Protein AF-A0A4Y2C0F8-F1 (afdb_monomer_lite)

InterPro domains:
  IPR000744 NSF attachment protein [PF14938] (1-80)
  IPR000744 NSF attachment protein [PTHR13768] (1-81)
  IPR011990 Tetratricopeptide-like helical domain superfamily [G3DSA:1.25.40.10] (1-82)
  IPR011990 Tetratricopeptide-like helical domain superfamily [SSF48452] (1-79)

Structure (mmCIF, N/CA/C/O backbone):
data_AF-A0A4Y2C0F8-F1
#
_entry.id   AF-A0A4Y2C0F8-F1
#
loop_
_atom_site.group_PDB
_atom_site.id
_atom_site.type_symbol
_atom_site.label_atom_id
_atom_site.label_alt_id
_atom_site.label_comp_id
_atom_site.label_asym_id
_atom_site.label_entity_id
_atom_site.label_seq_id
_atom_site.pdbx_PDB_ins_code
_atom_site.Cartn_x
_atom_site.Cartn_y
_atom_site.Cartn_z
_atom_site.occupancy
_atom_site.B_iso_or_equiv
_atom_site.auth_seq_id
_atom_site.auth_comp_id
_atom_site.auth_asym_id
_atom_site.auth_atom_id
_atom_site.pdbx_PDB_model_num
ATOM 1 N N . ALA A 1 1 ? -18.141 0.664 -1.453 1.00 50.16 1 ALA A N 1
ATOM 2 C CA . ALA A 1 1 ? -16.909 1.434 -1.730 1.00 50.16 1 ALA A CA 1
ATOM 3 C C . ALA A 1 1 ? -15.688 0.529 -1.954 1.00 50.16 1 ALA A C 1
ATOM 5 O O . ALA A 1 1 ? -14.998 0.736 -2.941 1.00 50.16 1 ALA A O 1
ATOM 6 N N . GLY A 1 2 ? -15.443 -0.508 -1.136 1.00 43.62 2 GLY A N 1
ATOM 7 C CA . GLY A 1 2 ? -14.270 -1.395 -1.295 1.00 43.62 2 GLY A CA 1
ATOM 8 C C . GLY A 1 2 ? -14.240 -2.286 -2.553 1.00 43.62 2 GLY A C 1
ATOM 9 O O . GLY A 1 2 ? -13.164 -2.617 -3.052 1.00 43.62 2 GLY A O 1
ATOM 10 N N . SER A 1 3 ? -15.401 -2.623 -3.127 1.00 52.34 3 SER A N 1
ATOM 11 C CA . SER A 1 3 ? -15.480 -3.423 -4.362 1.00 52.34 3 SER A CA 1
ATOM 12 C C . SER A 1 3 ? -14.822 -2.727 -5.560 1.00 52.34 3 SER A C 1
ATOM 14 O O . SER A 1 3 ? -14.084 -3.366 -6.305 1.00 52.34 3 SER A O 1
ATOM 16 N N . ALA A 1 4 ? -14.986 -1.406 -5.682 1.00 55.75 4 ALA A N 1
ATOM 17 C CA . ALA A 1 4 ? -14.402 -0.621 -6.769 1.00 55.75 4 ALA A CA 1
ATOM 18 C C . ALA A 1 4 ? -12.861 -0.601 -6.732 1.00 55.75 4 ALA A C 1
ATOM 20 O O . ALA A 1 4 ? -12.218 -0.590 -7.778 1.00 55.75 4 ALA A O 1
ATOM 21 N N . PHE A 1 5 ? -12.250 -0.656 -5.543 1.00 56.91 5 PHE A N 1
ATOM 22 C CA . PHE A 1 5 ? -10.788 -0.681 -5.398 1.00 56.91 5 PHE A CA 1
ATOM 23 C C . PHE A 1 5 ? -10.181 -2.050 -5.716 1.00 56.91 5 PHE A C 1
ATOM 25 O O . PHE A 1 5 ? -9.097 -2.123 -6.295 1.00 56.91 5 PHE A O 1
ATOM 32 N N . SER A 1 6 ? -10.889 -3.131 -5.383 1.00 55.94 6 SER A N 1
ATOM 33 C CA . SER A 1 6 ? -10.461 -4.499 -5.707 1.00 55.94 6 SER A CA 1
ATOM 34 C C . SER A 1 6 ? -10.461 -4.734 -7.220 1.00 55.94 6 SER A C 1
ATOM 36 O O . SER A 1 6 ? -9.536 -5.333 -7.768 1.00 55.94 6 SER A O 1
ATOM 38 N N . GLU A 1 7 ? -11.465 -4.190 -7.906 1.00 58.34 7 GLU A N 1
ATOM 39 C CA . GLU A 1 7 ? -11.595 -4.256 -9.360 1.00 58.34 7 GLU A CA 1
ATOM 40 C C . GLU A 1 7 ? -10.598 -3.317 -10.065 1.00 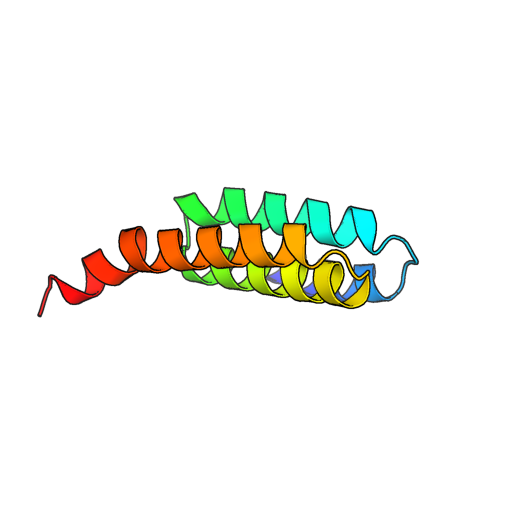58.34 7 GLU A C 1
ATOM 42 O O . GLU A 1 7 ? -9.952 -3.716 -11.036 1.00 58.34 7 GLU A O 1
ATOM 47 N N . ALA A 1 8 ? -10.349 -2.124 -9.508 1.00 56.94 8 ALA A N 1
ATOM 48 C CA . ALA A 1 8 ? -9.317 -1.206 -9.996 1.00 56.94 8 ALA A CA 1
ATOM 49 C C . ALA A 1 8 ? -7.892 -1.774 -9.861 1.00 56.94 8 ALA A C 1
ATOM 51 O O . ALA A 1 8 ? -7.064 -1.552 -10.745 1.00 56.94 8 ALA A O 1
ATOM 52 N N . ALA A 1 9 ? -7.601 -2.536 -8.800 1.00 55.09 9 ALA A N 1
ATOM 53 C CA . ALA A 1 9 ? -6.315 -3.216 -8.628 1.00 55.09 9 ALA A CA 1
ATOM 54 C C . ALA A 1 9 ? -6.091 -4.307 -9.693 1.00 55.09 9 ALA A C 1
ATOM 56 O O . ALA A 1 9 ? -4.990 -4.417 -10.231 1.00 55.09 9 ALA A O 1
ATOM 57 N N . ASN A 1 10 ? -7.141 -5.054 -10.054 1.00 57.97 10 ASN A N 1
ATOM 58 C CA . ASN A 1 10 ? -7.092 -6.045 -11.135 1.00 57.97 10 ASN A CA 1
ATOM 59 C C . ASN A 1 10 ? -6.959 -5.405 -12.528 1.00 57.97 10 ASN A C 1
ATOM 61 O O . ASN A 1 10 ? -6.264 -5.945 -13.388 1.00 57.97 10 ASN A O 1
ATOM 65 N N . LEU A 1 11 ? -7.583 -4.245 -12.761 1.00 53.03 11 LEU A N 1
ATOM 66 C CA . LEU A 1 11 ? -7.452 -3.506 -14.022 1.00 53.03 11 LEU A CA 1
ATOM 67 C C . LEU A 1 11 ? -6.065 -2.866 -14.195 1.00 53.03 11 LEU A C 1
ATOM 69 O O . LEU A 1 11 ? -5.545 -2.841 -15.310 1.00 53.03 11 LEU A O 1
ATOM 73 N N . ARG A 1 12 ? -5.427 -2.405 -13.109 1.00 53.47 12 ARG A N 1
ATOM 74 C CA . ARG A 1 12 ? -4.092 -1.775 -13.159 1.00 53.47 12 ARG A CA 1
ATOM 75 C C . ARG A 1 12 ? -2.934 -2.753 -13.356 1.00 53.47 12 ARG A C 1
ATOM 77 O O . ARG A 1 12 ? -1.911 -2.337 -13.878 1.00 53.47 12 ARG A O 1
ATOM 84 N N . LEU A 1 13 ? -3.116 -4.042 -13.058 1.00 54.44 13 LEU A N 1
ATOM 85 C CA . LEU A 1 13 ? -2.156 -5.100 -13.417 1.00 54.44 13 LEU A CA 1
ATOM 86 C C . LEU A 1 13 ? -2.010 -5.292 -14.940 1.00 54.44 13 LEU A C 1
ATOM 88 O O . LEU A 1 13 ? -1.001 -5.824 -15.393 1.00 54.44 13 LEU A O 1
ATOM 92 N N . LYS A 1 14 ? -3.000 -4.861 -15.740 1.00 54.84 14 LYS A N 1
ATOM 93 C CA . LYS A 1 14 ? -2.988 -4.986 -17.209 1.00 54.84 14 LYS A CA 1
ATOM 94 C C . LYS A 1 14 ? -2.382 -3.790 -17.946 1.00 54.84 14 LYS A C 1
ATOM 96 O O . LYS A 1 14 ? -2.166 -3.889 -19.150 1.00 54.84 14 LYS A O 1
ATOM 101 N N . MET A 1 15 ? -2.131 -2.671 -17.268 1.00 51.00 15 MET A N 1
ATOM 102 C CA . MET A 1 15 ? -1.571 -1.465 -17.881 1.00 51.00 15 MET A CA 1
ATOM 103 C C . MET A 1 15 ? -0.179 -1.215 -17.314 1.00 51.00 15 MET A C 1
ATOM 105 O O . MET A 1 15 ? 0.012 -1.225 -16.105 1.00 51.00 15 MET A O 1
ATOM 109 N N . ASP A 1 16 ? 0.788 -0.966 -18.189 1.00 57.31 16 ASP A N 1
ATOM 110 C CA . ASP A 1 16 ? 2.227 -0.802 -17.934 1.00 57.31 16 ASP A CA 1
ATOM 111 C C . ASP A 1 16 ? 2.610 0.370 -16.982 1.00 57.31 16 ASP A C 1
ATOM 113 O O . ASP A 1 16 ? 3.772 0.739 -16.855 1.00 57.31 16 ASP A O 1
ATOM 117 N N . ASN A 1 17 ? 1.654 0.928 -16.230 1.00 64.00 17 ASN A N 1
ATOM 118 C CA . ASN A 1 17 ? 1.818 2.007 -15.252 1.00 64.00 17 ASN A CA 1
ATOM 119 C C . ASN A 1 17 ? 1.940 1.472 -13.814 1.00 64.00 17 ASN A C 1
ATOM 121 O O . ASN A 1 17 ? 1.256 1.922 -12.890 1.00 64.00 17 ASN A O 1
ATOM 125 N N . ARG A 1 18 ? 2.850 0.516 -13.596 1.00 67.25 18 ARG A N 1
ATOM 126 C CA . ARG A 1 18 ? 3.153 -0.044 -12.259 1.00 67.25 18 ARG A CA 1
ATOM 127 C C . ARG A 1 18 ? 3.514 1.035 -11.227 1.00 67.25 18 ARG A C 1
ATOM 129 O O . ARG A 1 18 ? 3.170 0.908 -10.054 1.00 67.25 18 ARG A O 1
ATOM 136 N N . HIS A 1 19 ? 4.141 2.124 -11.675 1.00 71.38 19 HIS A N 1
ATOM 137 C CA . HIS A 1 19 ? 4.456 3.280 -10.833 1.00 71.38 19 HIS A CA 1
ATOM 138 C C . HIS A 1 19 ? 3.208 4.001 -10.310 1.00 71.38 19 HIS A C 1
ATOM 140 O O . HIS A 1 19 ? 3.071 4.169 -9.097 1.00 71.38 19 HIS A O 1
ATOM 146 N N . ASP A 1 20 ? 2.285 4.376 -11.197 1.00 77.38 20 ASP A N 1
ATOM 147 C CA . ASP A 1 20 ? 1.046 5.059 -10.801 1.00 77.38 20 ASP A CA 1
ATOM 148 C C . ASP A 1 20 ? 0.163 4.136 -9.958 1.00 77.38 20 ASP A C 1
ATOM 150 O O . ASP A 1 20 ? -0.516 4.570 -9.026 1.00 77.38 20 ASP A O 1
ATOM 154 N N . ALA A 1 21 ? 0.213 2.829 -10.238 1.00 78.25 21 ALA A N 1
ATOM 155 C CA . ALA A 1 21 ? -0.526 1.846 -9.472 1.00 78.25 21 ALA A CA 1
ATOM 156 C C . ALA A 1 21 ? -0.076 1.778 -8.007 1.00 78.25 21 ALA A C 1
ATOM 158 O O . ALA A 1 21 ? -0.945 1.740 -7.132 1.00 78.25 21 ALA A O 1
ATOM 159 N N . ALA A 1 22 ? 1.232 1.801 -7.740 1.00 82.94 22 ALA A N 1
ATOM 160 C CA . ALA A 1 22 ? 1.768 1.813 -6.382 1.00 82.94 22 ALA A CA 1
ATOM 161 C C . ALA A 1 22 ? 1.412 3.113 -5.644 1.00 82.94 22 ALA A C 1
ATOM 163 O O . ALA A 1 22 ? 0.921 3.058 -4.519 1.00 82.94 22 ALA A O 1
ATOM 164 N N . ALA A 1 23 ? 1.560 4.271 -6.298 1.00 84.81 23 ALA A N 1
ATOM 165 C CA . ALA A 1 23 ? 1.229 5.569 -5.704 1.00 84.81 23 ALA A CA 1
ATOM 166 C C . ALA A 1 23 ? -0.247 5.651 -5.280 1.00 84.81 23 ALA A C 1
ATOM 168 O O . ALA A 1 23 ? -0.558 5.922 -4.122 1.00 84.81 23 ALA A O 1
ATOM 169 N N . CYS A 1 24 ? -1.166 5.288 -6.177 1.00 85.44 24 CYS A N 1
ATOM 170 C CA . CYS A 1 24 ? -2.591 5.299 -5.861 1.00 85.44 24 CYS A CA 1
ATOM 171 C C . CYS A 1 24 ? -2.990 4.272 -4.781 1.00 85.44 24 CYS A C 1
ATOM 173 O O . CYS A 1 24 ? -4.013 4.453 -4.126 1.00 85.44 24 CYS A O 1
ATOM 175 N N . LEU A 1 25 ? -2.242 3.173 -4.610 1.00 84.62 25 LEU A N 1
ATOM 176 C CA . LEU A 1 25 ? -2.464 2.226 -3.508 1.00 84.62 25 LEU A CA 1
ATOM 177 C C . LEU A 1 25 ? -2.031 2.821 -2.162 1.00 84.62 25 LEU A C 1
ATOM 179 O O . LEU A 1 25 ? -2.726 2.623 -1.168 1.00 84.62 25 LEU A O 1
ATOM 183 N N . ILE A 1 26 ? -0.932 3.580 -2.130 1.00 86.94 26 ILE A N 1
ATOM 184 C CA . ILE A 1 26 ? -0.505 4.312 -0.930 1.00 86.94 26 ILE A CA 1
ATOM 185 C C . ILE A 1 26 ? -1.537 5.374 -0.547 1.00 86.94 26 ILE A C 1
ATOM 187 O O . ILE A 1 26 ? -1.918 5.454 0.620 1.00 86.94 26 ILE A O 1
ATOM 191 N N . ASP A 1 27 ? -2.050 6.132 -1.517 1.00 86.06 27 ASP A N 1
ATOM 192 C CA . ASP A 1 27 ? -3.090 7.134 -1.260 1.00 86.06 27 ASP A CA 1
ATOM 193 C C . ASP A 1 27 ? -4.377 6.492 -0.732 1.00 86.06 27 ASP A C 1
ATOM 195 O O . ASP A 1 27 ? -4.935 6.954 0.264 1.00 86.06 27 ASP A O 1
ATOM 199 N N . ALA A 1 28 ? -4.804 5.373 -1.329 1.00 84.00 28 ALA A N 1
ATOM 200 C CA . ALA A 1 28 ? -5.932 4.598 -0.820 1.00 84.00 28 ALA A CA 1
ATOM 201 C C . ALA A 1 28 ? -5.675 4.113 0.616 1.00 84.00 28 ALA A C 1
ATOM 203 O O . ALA A 1 28 ? -6.537 4.275 1.478 1.00 84.00 28 ALA A O 1
ATOM 204 N N . GLY A 1 29 ? -4.477 3.591 0.900 1.00 84.44 29 GLY A N 1
ATOM 205 C CA . GLY A 1 29 ? -4.070 3.180 2.243 1.00 84.44 29 GLY A CA 1
ATOM 206 C C . GLY A 1 29 ? -4.131 4.321 3.261 1.00 84.44 29 GLY A C 1
ATOM 207 O O . GLY A 1 29 ? -4.654 4.144 4.358 1.00 84.44 29 GLY A O 1
ATOM 208 N N . ASN A 1 30 ? -3.687 5.521 2.886 1.00 83.75 30 ASN A N 1
ATOM 209 C CA . ASN A 1 30 ? -3.765 6.716 3.729 1.00 83.75 30 ASN A CA 1
ATOM 210 C C . ASN A 1 30 ? -5.209 7.178 3.982 1.00 83.75 30 ASN A C 1
ATOM 212 O O . ASN A 1 30 ? -5.510 7.668 5.071 1.00 83.75 30 ASN A O 1
ATOM 216 N N . CYS A 1 31 ? -6.110 7.018 3.009 1.00 85.94 31 CYS A N 1
ATOM 217 C CA . CYS A 1 31 ? -7.538 7.262 3.216 1.00 85.94 31 CYS A CA 1
ATOM 218 C C . CYS A 1 31 ? -8.145 6.233 4.178 1.00 85.94 31 CYS A C 1
ATOM 220 O O . CYS A 1 31 ? -8.856 6.616 5.106 1.00 85.94 31 CYS A O 1
ATOM 222 N N . TYR A 1 32 ? -7.826 4.947 3.995 1.00 80.62 32 TYR A N 1
ATOM 223 C CA . TYR A 1 32 ? -8.315 3.873 4.859 1.00 80.62 32 TYR A CA 1
ATOM 224 C C . TYR A 1 32 ? -7.738 3.936 6.271 1.00 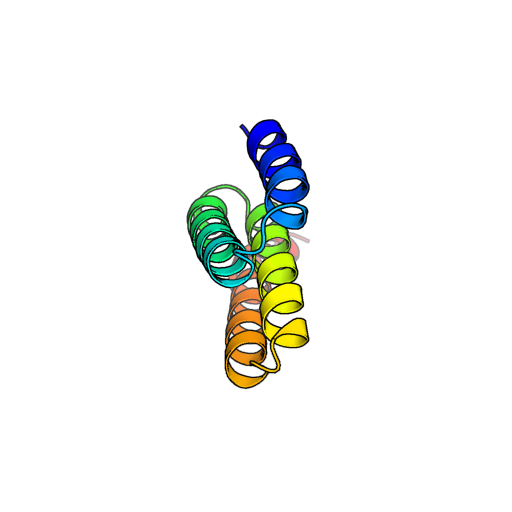80.62 32 TYR A C 1
ATOM 226 O O . TYR A 1 32 ? -8.452 3.583 7.197 1.00 80.62 32 TYR A O 1
ATOM 234 N N . LYS A 1 33 ? -6.529 4.474 6.487 1.00 76.19 33 LYS A N 1
ATOM 235 C CA . LYS A 1 33 ? -5.938 4.638 7.832 1.00 76.19 33 LYS A CA 1
ATOM 236 C C . LYS A 1 33 ? -6.890 5.290 8.847 1.00 76.19 33 LYS A C 1
ATOM 238 O O . LYS A 1 33 ? -6.784 5.007 10.026 1.00 76.19 33 LYS A O 1
ATOM 243 N N . LYS A 1 34 ? -7.805 6.161 8.402 1.00 74.81 34 LYS A N 1
ATOM 244 C CA . LYS A 1 34 ? -8.767 6.874 9.267 1.00 74.81 34 LYS A CA 1
ATOM 245 C C . LYS A 1 34 ? -10.122 6.176 9.423 1.00 74.81 34 LYS A C 1
ATOM 247 O O . LYS A 1 34 ? -10.998 6.706 10.098 1.00 74.81 34 LYS A O 1
ATOM 252 N N . SER A 1 35 ? -10.357 5.080 8.712 1.00 78.94 35 SER A N 1
ATOM 253 C CA . SER A 1 35 ? -11.682 4.455 8.595 1.00 78.94 35 SER A CA 1
ATOM 254 C C . SER A 1 35 ? -11.649 2.944 8.799 1.00 78.94 35 SER A C 1
ATOM 256 O O . SER A 1 35 ? -12.585 2.395 9.364 1.00 78.94 35 SER A O 1
ATOM 258 N N . ASP A 1 36 ? -10.593 2.282 8.330 1.00 81.25 36 ASP A N 1
ATOM 259 C CA . ASP A 1 36 ? -10.369 0.844 8.411 1.00 81.25 36 ASP A CA 1
ATOM 260 C C . ASP A 1 36 ? -8.859 0.549 8.311 1.00 81.25 36 ASP A C 1
ATOM 262 O O . ASP A 1 36 ? -8.256 0.564 7.230 1.00 81.25 36 ASP A O 1
ATOM 266 N N . ALA A 1 37 ? -8.236 0.280 9.458 1.00 81.81 37 ALA A N 1
ATOM 267 C CA . ALA A 1 37 ? -6.813 -0.027 9.546 1.00 81.81 37 ALA A CA 1
ATOM 268 C C . ALA A 1 37 ? -6.430 -1.302 8.767 1.00 81.81 37 ALA A C 1
ATOM 270 O O . ALA A 1 37 ? -5.356 -1.359 8.161 1.00 81.81 37 ALA A O 1
ATOM 271 N N . HIS A 1 38 ? -7.310 -2.306 8.711 1.00 82.38 38 HIS A N 1
ATOM 272 C CA . HIS A 1 38 ? -7.046 -3.551 7.991 1.00 82.38 38 HIS A CA 1
ATOM 273 C C . HIS A 1 38 ? -7.019 -3.336 6.475 1.00 82.38 38 HIS A C 1
ATOM 275 O O . HIS A 1 38 ? -6.129 -3.856 5.795 1.00 82.38 38 HIS A O 1
ATOM 281 N N . GLU A 1 39 ? -7.950 -2.553 5.930 1.00 82.50 39 GLU A N 1
ATOM 282 C CA . GLU A 1 39 ? -7.932 -2.204 4.504 1.00 82.50 39 GLU A CA 1
ATOM 283 C C . GLU A 1 39 ? -6.762 -1.280 4.145 1.00 82.50 39 GLU A C 1
ATOM 285 O O . GLU A 1 39 ? -6.170 -1.421 3.068 1.00 82.50 39 GLU A O 1
ATOM 290 N N . ALA A 1 40 ? -6.347 -0.403 5.065 1.00 85.69 40 ALA A N 1
ATOM 291 C CA . ALA A 1 40 ? -5.143 0.403 4.893 1.00 85.69 40 ALA A CA 1
ATOM 292 C C . ALA A 1 40 ? -3.898 -0.473 4.713 1.00 85.69 40 ALA A C 1
ATOM 294 O O . ALA A 1 40 ? -3.153 -0.310 3.742 1.00 85.69 40 ALA A O 1
ATOM 295 N N . ILE A 1 41 ? -3.713 -1.451 5.605 1.00 87.31 41 ILE A N 1
ATOM 296 C CA . ILE A 1 41 ? -2.595 -2.397 5.555 1.00 87.31 41 ILE A CA 1
ATOM 297 C C . ILE A 1 41 ? -2.608 -3.180 4.238 1.00 87.31 41 ILE A C 1
ATOM 299 O O . ILE A 1 41 ? -1.581 -3.249 3.565 1.00 87.31 41 ILE A O 1
ATOM 303 N N . LYS A 1 42 ? -3.762 -3.711 3.811 1.00 86.25 42 LYS A N 1
ATOM 304 C CA . LYS A 1 42 ? -3.874 -4.448 2.537 1.00 86.25 42 LYS A CA 1
ATOM 305 C C . LYS A 1 42 ? -3.453 -3.605 1.331 1.00 86.25 42 LYS A C 1
ATOM 307 O O . LYS A 1 42 ? -2.781 -4.118 0.435 1.00 86.25 42 LYS A O 1
ATOM 312 N N . CYS A 1 43 ? -3.832 -2.327 1.294 1.00 86.38 4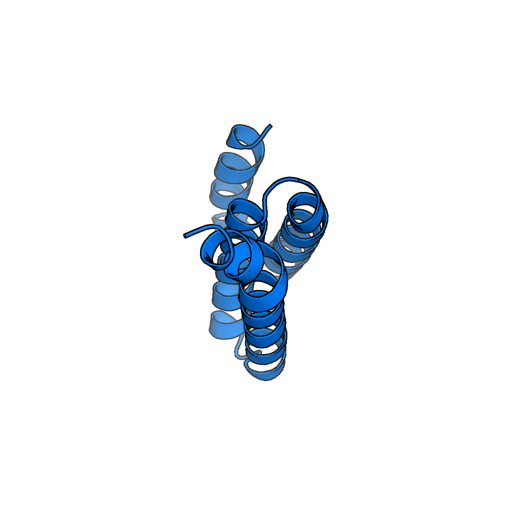3 CYS A N 1
ATOM 313 C CA . CYS A 1 43 ? -3.442 -1.421 0.211 1.00 86.38 43 CYS A CA 1
ATOM 314 C C . CYS A 1 43 ? -1.929 -1.167 0.201 1.00 86.38 43 CYS A C 1
ATOM 316 O O . CYS A 1 43 ? -1.299 -1.235 -0.856 1.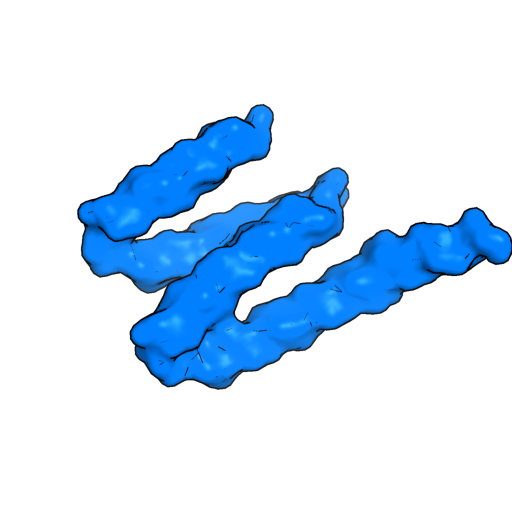00 86.38 43 CYS A O 1
ATOM 318 N N . ILE A 1 44 ? -1.337 -0.933 1.375 1.00 88.62 44 ILE A N 1
ATOM 319 C CA . ILE A 1 44 ? 0.098 -0.657 1.507 1.00 88.62 44 ILE A CA 1
ATOM 320 C C . ILE A 1 44 ? 0.934 -1.907 1.185 1.00 88.62 44 ILE A C 1
ATOM 322 O O . ILE A 1 44 ? 1.940 -1.783 0.490 1.00 88.62 44 ILE A O 1
ATOM 326 N N . ILE A 1 45 ? 0.503 -3.111 1.585 1.00 89.25 45 ILE A N 1
ATOM 327 C CA . ILE A 1 45 ? 1.173 -4.379 1.226 1.00 89.25 45 ILE A CA 1
ATOM 328 C C . ILE A 1 45 ? 1.242 -4.549 -0.292 1.00 89.25 45 ILE A C 1
ATOM 330 O O . ILE A 1 45 ? 2.310 -4.820 -0.835 1.00 89.25 45 ILE A O 1
ATOM 334 N N . LYS A 1 46 ? 0.138 -4.306 -1.004 1.00 86.06 46 LYS A N 1
ATOM 335 C CA . LYS A 1 46 ? 0.142 -4.375 -2.471 1.00 86.06 46 LYS A CA 1
ATOM 336 C C . LYS A 1 46 ? 1.099 -3.355 -3.088 1.00 86.06 46 LYS A C 1
ATOM 338 O O . LYS A 1 46 ? 1.794 -3.667 -4.046 1.00 86.06 46 LYS A O 1
ATOM 343 N N . ALA A 1 47 ? 1.168 -2.135 -2.551 1.00 87.81 47 ALA A N 1
ATOM 344 C CA . ALA A 1 47 ? 2.131 -1.136 -3.022 1.00 87.81 47 ALA A CA 1
ATOM 345 C C . ALA A 1 47 ? 3.589 -1.571 -2.779 1.00 87.81 47 ALA A C 1
ATOM 347 O O . ALA A 1 47 ? 4.449 -1.340 -3.628 1.00 87.81 47 ALA A O 1
ATOM 348 N N . ILE A 1 48 ? 3.864 -2.224 -1.646 1.00 88.94 48 ILE A N 1
ATOM 349 C CA . ILE A 1 48 ? 5.172 -2.800 -1.313 1.00 88.94 48 ILE A CA 1
ATOM 350 C C . ILE A 1 48 ? 5.579 -3.875 -2.318 1.00 88.94 48 ILE A C 1
ATOM 352 O O . ILE A 1 48 ? 6.730 -3.862 -2.753 1.00 88.94 48 ILE A O 1
ATOM 356 N N . GLU A 1 49 ? 4.665 -4.765 -2.711 1.00 86.44 49 GLU A N 1
ATOM 357 C CA . GLU A 1 49 ? 4.924 -5.786 -3.738 1.00 86.44 49 GLU A CA 1
ATOM 358 C C . GLU A 1 49 ? 5.379 -5.123 -5.044 1.00 86.44 49 GLU A C 1
ATOM 360 O O . GLU A 1 49 ? 6.455 -5.437 -5.549 1.00 86.44 49 GLU A O 1
ATOM 365 N N . TYR A 1 50 ? 4.662 -4.092 -5.510 1.00 84.56 50 TYR A N 1
ATOM 366 C CA . TYR A 1 50 ? 5.079 -3.326 -6.688 1.00 84.56 50 TYR A CA 1
ATOM 367 C C . TYR A 1 50 ? 6.450 -2.667 -6.515 1.00 84.56 50 TYR A C 1
ATOM 369 O O . TYR A 1 50 ? 7.289 -2.747 -7.409 1.00 84.56 50 TYR A O 1
ATOM 377 N N . TYR A 1 51 ? 6.717 -2.004 -5.386 1.00 86.81 51 TYR A N 1
ATOM 378 C CA . TYR A 1 51 ? 8.023 -1.374 -5.173 1.00 86.81 51 TYR A CA 1
ATOM 379 C C . TYR A 1 51 ? 9.160 -2.395 -5.093 1.00 86.81 51 TYR A C 1
ATOM 381 O O . TYR A 1 51 ? 10.264 -2.102 -5.552 1.00 86.81 51 TYR A O 1
ATOM 389 N N . THR A 1 52 ? 8.892 -3.583 -4.560 1.00 87.06 52 THR A N 1
ATOM 390 C CA . THR A 1 52 ? 9.844 -4.695 -4.486 1.00 87.06 52 THR A CA 1
ATOM 391 C C . THR A 1 52 ? 10.147 -5.238 -5.880 1.00 87.06 52 THR A C 1
ATOM 393 O O . THR A 1 52 ? 11.318 -5.316 -6.250 1.00 87.06 52 THR A O 1
ATOM 396 N N . ASP A 1 53 ? 9.119 -5.481 -6.696 1.00 85.62 53 ASP A N 1
ATOM 397 C CA . ASP A 1 53 ? 9.262 -5.914 -8.093 1.00 85.62 53 ASP A CA 1
ATOM 398 C C . ASP A 1 53 ? 10.035 -4.897 -8.946 1.00 85.62 53 ASP A C 1
ATOM 400 O O . ASP A 1 53 ? 10.750 -5.253 -9.882 1.00 85.62 53 ASP A O 1
ATOM 404 N N . MET A 1 54 ? 9.932 -3.609 -8.610 1.00 85.75 54 MET A N 1
ATOM 405 C CA . MET A 1 54 ? 10.672 -2.525 -9.261 1.00 85.75 54 MET A CA 1
ATOM 406 C C . MET A 1 54 ? 12.101 -2.332 -8.731 1.00 85.75 54 MET A C 1
ATOM 408 O O . MET A 1 54 ? 12.777 -1.386 -9.142 1.00 85.75 54 MET A O 1
ATOM 412 N N . GLY A 1 55 ? 12.559 -3.159 -7.787 1.00 89.12 55 GLY A N 1
ATOM 413 C CA . GLY A 1 55 ? 13.872 -3.036 -7.147 1.00 89.12 55 GLY A CA 1
ATOM 414 C C . GLY A 1 55 ? 14.001 -1.840 -6.194 1.00 89.12 55 GLY A C 1
ATOM 415 O O . GLY A 1 55 ? 15.101 -1.476 -5.779 1.00 89.12 55 GLY A O 1
ATOM 416 N N . ARG A 1 56 ? 12.888 -1.196 -5.823 1.00 89.00 56 ARG A N 1
ATOM 417 C CA . ARG A 1 56 ? 12.837 -0.029 -4.927 1.00 89.00 56 ARG A CA 1
ATOM 418 C C . ARG A 1 56 ? 12.691 -0.455 -3.467 1.00 89.00 56 ARG A C 1
ATOM 420 O O . ARG A 1 56 ? 11.794 -0.001 -2.755 1.00 89.00 56 ARG A O 1
ATOM 427 N N . PHE A 1 57 ? 13.620 -1.280 -2.994 1.00 88.88 57 PHE A N 1
ATOM 428 C CA . PHE A 1 57 ? 13.587 -1.856 -1.644 1.00 88.88 57 PHE A CA 1
ATOM 429 C C . PHE A 1 57 ? 13.598 -0.806 -0.527 1.00 88.88 57 PHE A C 1
ATOM 431 O O . PHE A 1 57 ? 12.943 -0.987 0.494 1.00 88.88 57 PHE A O 1
ATOM 438 N N . THR A 1 58 ? 14.268 0.335 -0.723 1.00 93.19 58 THR A N 1
ATOM 439 C CA . THR A 1 58 ? 14.247 1.439 0.252 1.00 93.19 58 THR A CA 1
ATOM 440 C C . THR A 1 58 ? 12.840 2.008 0.448 1.00 93.19 58 THR A C 1
ATOM 442 O O . THR A 1 58 ? 12.482 2.397 1.556 1.00 93.19 58 THR A O 1
ATOM 445 N N . VAL A 1 59 ? 12.036 2.073 -0.618 1.00 90.31 59 VAL A N 1
ATOM 446 C CA . VAL A 1 59 ? 10.652 2.567 -0.556 1.00 90.31 59 VAL A CA 1
ATOM 447 C C . VAL A 1 59 ? 9.752 1.508 0.079 1.00 90.31 59 VAL A C 1
ATOM 449 O O . VAL A 1 59 ? 9.000 1.821 0.996 1.00 90.31 59 VAL A O 1
ATOM 452 N N . ALA A 1 60 ? 9.906 0.244 -0.325 1.00 89.25 60 ALA A N 1
ATOM 453 C CA . ALA A 1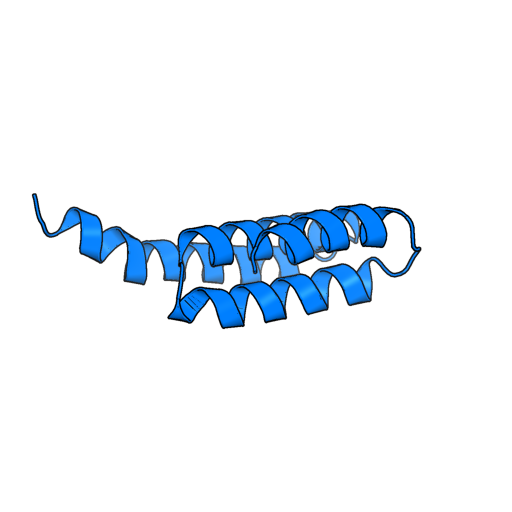 60 ? 9.212 -0.889 0.286 1.00 89.25 60 ALA A CA 1
ATOM 454 C C . ALA A 1 60 ? 9.447 -0.967 1.809 1.00 89.25 60 ALA A C 1
ATOM 456 O O . ALA A 1 60 ? 8.494 -1.054 2.580 1.00 89.25 60 ALA A O 1
ATOM 457 N N . ALA A 1 61 ? 10.698 -0.839 2.262 1.00 91.69 61 ALA A N 1
ATOM 458 C CA . ALA A 1 61 ? 11.048 -0.859 3.683 1.00 91.69 61 ALA A CA 1
ATOM 459 C C . ALA A 1 61 ? 10.396 0.288 4.474 1.00 91.69 61 ALA A C 1
ATOM 461 O O . ALA A 1 61 ? 9.913 0.076 5.586 1.00 91.69 61 ALA A O 1
ATOM 462 N N . LYS A 1 62 ? 10.319 1.495 3.894 1.00 91.94 62 LYS A N 1
ATOM 463 C CA . LYS A 1 62 ? 9.602 2.623 4.516 1.00 91.94 62 LYS A CA 1
ATOM 464 C C . LYS A 1 62 ? 8.130 2.306 4.737 1.00 91.94 62 LYS A C 1
ATOM 466 O O . LYS A 1 62 ? 7.600 2.579 5.808 1.00 91.94 62 LYS A O 1
ATOM 471 N N . HIS A 1 63 ? 7.488 1.695 3.751 1.00 90.69 63 HIS A N 1
ATOM 472 C CA . HIS A 1 63 ? 6.086 1.316 3.860 1.00 90.69 63 HIS A CA 1
ATOM 473 C C . HIS A 1 63 ? 5.857 0.148 4.827 1.00 90.69 63 HIS A C 1
ATOM 475 O O . HIS A 1 63 ? 4.837 0.134 5.511 1.00 90.69 63 HIS A O 1
ATOM 481 N N . HIS A 1 64 ? 6.813 -0.777 4.968 1.00 89.69 64 HIS A N 1
ATOM 482 C CA . HIS A 1 64 ? 6.769 -1.784 6.033 1.00 89.69 64 HIS A CA 1
ATOM 483 C C . HIS A 1 64 ? 6.771 -1.153 7.431 1.00 89.69 64 HIS A C 1
ATOM 485 O O . HIS A 1 64 ? 6.003 -1.594 8.282 1.00 89.69 64 HIS A O 1
ATOM 491 N N . MET A 1 65 ? 7.559 -0.094 7.660 1.00 90.31 65 MET A N 1
ATOM 492 C CA . MET A 1 65 ? 7.507 0.656 8.924 1.00 90.31 65 MET A CA 1
ATOM 493 C C . MET A 1 65 ? 6.134 1.304 9.133 1.00 90.31 65 MET A C 1
ATOM 495 O O . MET A 1 65 ? 5.569 1.190 10.210 1.00 90.31 65 MET A O 1
ATOM 499 N N . THR A 1 66 ? 5.538 1.889 8.089 1.00 88.75 66 THR A N 1
ATOM 500 C CA . THR A 1 66 ? 4.177 2.448 8.172 1.00 88.75 66 THR A CA 1
ATOM 501 C C . THR A 1 66 ? 3.124 1.397 8.538 1.00 88.75 66 THR A C 1
ATOM 503 O O . THR A 1 66 ? 2.180 1.709 9.256 1.00 88.75 66 THR A O 1
ATOM 506 N N . ILE A 1 67 ? 3.258 0.161 8.045 1.00 88.00 67 ILE A N 1
ATOM 507 C CA . ILE A 1 67 ? 2.377 -0.949 8.434 1.00 88.00 67 ILE A CA 1
ATOM 508 C C . ILE A 1 67 ? 2.573 -1.299 9.910 1.00 88.00 67 ILE A C 1
ATOM 510 O O . ILE A 1 67 ? 1.583 -1.463 10.615 1.00 88.00 67 ILE A O 1
ATOM 514 N N . ALA A 1 68 ? 3.821 -1.392 10.377 1.00 87.88 68 ALA A N 1
ATOM 515 C CA . ALA A 1 68 ? 4.120 -1.655 11.783 1.00 87.88 68 ALA A CA 1
ATOM 516 C C . ALA A 1 68 ? 3.526 -0.571 12.696 1.00 87.88 68 ALA A C 1
ATOM 518 O O . ALA A 1 68 ? 2.858 -0.906 13.665 1.00 87.88 68 ALA A O 1
ATOM 519 N N . GLU A 1 69 ? 3.658 0.706 12.322 1.00 86.44 69 GLU A N 1
ATOM 520 C CA . GLU A 1 69 ? 3.017 1.820 13.029 1.00 86.44 69 GLU A CA 1
ATOM 521 C C . GLU A 1 69 ? 1.494 1.649 13.098 1.00 86.44 69 GLU A C 1
ATOM 523 O O . GLU A 1 69 ? 0.929 1.819 14.168 1.00 86.44 69 GLU A O 1
ATOM 528 N N . ILE A 1 70 ? 0.822 1.265 11.999 1.00 84.56 70 ILE A N 1
ATOM 529 C CA . ILE A 1 70 ? -0.631 1.000 12.019 1.00 84.56 70 ILE A CA 1
ATOM 530 C C . ILE A 1 70 ? -0.967 -0.132 12.997 1.00 84.56 70 ILE A C 1
ATOM 532 O O . ILE A 1 70 ? -1.939 -0.023 13.738 1.00 84.56 70 ILE A O 1
ATOM 536 N N . TYR A 1 71 ? -0.190 -1.218 13.010 1.00 82.62 71 TYR A N 1
ATOM 537 C CA . TYR A 1 71 ? -0.409 -2.313 13.957 1.00 82.62 71 TYR A CA 1
ATOM 538 C C . TYR A 1 71 ? -0.220 -1.857 15.411 1.00 82.62 71 TYR A C 1
ATOM 540 O O . TYR A 1 71 ? -1.036 -2.194 16.266 1.00 82.62 71 TYR A O 1
ATOM 548 N N . GLU A 1 72 ? 0.809 -1.058 15.689 1.00 81.06 72 GLU A N 1
ATOM 549 C CA . GLU A 1 72 ? 1.083 -0.533 17.029 1.00 81.06 72 GLU A CA 1
ATOM 550 C C . GLU A 1 72 ? 0.059 0.506 17.495 1.00 81.06 72 GLU A C 1
ATOM 552 O O . GLU A 1 72 ? -0.206 0.593 18.689 1.00 81.06 72 GLU A O 1
ATOM 557 N N . THR A 1 73 ? -0.524 1.299 16.595 1.00 76.88 73 THR A N 1
ATOM 558 C CA . THR A 1 73 ? -1.489 2.339 16.982 1.00 76.88 73 THR A CA 1
ATOM 559 C C . THR A 1 73 ? -2.930 1.852 16.973 1.00 76.88 73 THR A C 1
ATOM 561 O O . THR A 1 73 ? -3.681 2.187 17.876 1.00 76.88 73 THR A O 1
ATOM 564 N N . GLU A 1 74 ? -3.329 1.078 15.963 1.00 69.69 74 GLU A N 1
ATOM 565 C CA . GLU A 1 74 ? -4.735 0.714 15.738 1.00 69.69 74 GLU A CA 1
ATOM 566 C C . GLU A 1 74 ? -5.063 -0.702 16.229 1.00 69.69 74 GLU A C 1
ATOM 568 O O . GLU A 1 74 ? -6.184 -0.944 16.667 1.00 69.69 74 GLU A O 1
ATOM 573 N N . LEU A 1 75 ? -4.113 -1.649 16.181 1.00 60.53 75 LEU A N 1
ATOM 574 C CA . LEU A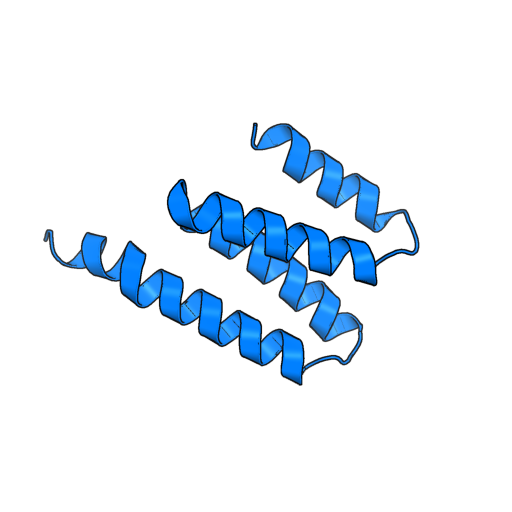 1 75 ? -4.340 -3.016 16.677 1.00 60.53 75 LEU A CA 1
ATOM 575 C C . LEU A 1 75 ? -3.896 -3.221 18.129 1.00 60.53 75 LEU A C 1
ATOM 577 O O . LEU A 1 75 ? -4.543 -3.990 18.839 1.00 60.53 75 LEU A O 1
ATOM 581 N N . ALA A 1 76 ? -2.873 -2.514 18.615 1.00 56.28 76 ALA A N 1
ATOM 582 C CA . ALA A 1 76 ? -2.506 -2.587 20.033 1.00 56.28 76 ALA A CA 1
ATOM 583 C C . ALA A 1 76 ? -3.594 -2.005 20.960 1.00 56.28 76 ALA A C 1
ATOM 585 O O . ALA A 1 76 ? -3.676 -2.386 22.129 1.00 56.28 76 ALA A O 1
ATOM 586 N N . ASP A 1 77 ? -4.458 -1.118 20.449 1.00 51.31 77 ASP A N 1
ATOM 587 C CA . ASP A 1 77 ? -5.636 -0.634 21.181 1.00 51.31 77 ASP A CA 1
ATOM 588 C C . ASP A 1 77 ? -6.720 -1.724 21.312 1.00 51.31 77 ASP A C 1
ATOM 590 O O . ASP A 1 77 ? -7.460 -1.760 22.294 1.00 51.31 77 ASP A O 1
ATOM 594 N N . VAL A 1 78 ? -6.768 -2.688 20.382 1.00 50.31 78 VAL A N 1
ATOM 595 C CA . VAL A 1 78 ? -7.687 -3.838 20.448 1.00 50.31 78 VAL A CA 1
ATOM 596 C C . VAL A 1 78 ? -7.217 -4.868 21.484 1.00 50.31 78 VAL A C 1
ATOM 598 O O . VAL A 1 78 ? -8.041 -5.420 22.211 1.00 50.31 78 VAL A O 1
ATOM 601 N N . GLU A 1 79 ? -5.905 -5.090 21.624 1.00 45.81 79 GLU A N 1
ATOM 602 C CA . GLU A 1 79 ? -5.355 -5.997 22.651 1.00 45.81 79 GLU A CA 1
ATOM 603 C C . GLU A 1 79 ? -5.447 -5.439 24.081 1.00 45.81 79 GLU A C 1
ATOM 605 O O . GLU A 1 79 ? -5.390 -6.202 25.044 1.00 45.81 79 GLU A O 1
ATOM 610 N N . LYS A 1 80 ? -5.652 -4.127 24.257 1.00 45.94 80 LYS A N 1
ATOM 611 C CA . LYS A 1 80 ? -5.825 -3.519 25.587 1.00 45.94 80 LYS A CA 1
ATOM 612 C C . LYS A 1 80 ? -7.205 -3.734 26.219 1.00 45.94 80 LYS A C 1
ATOM 614 O O . LYS A 1 80 ? -7.394 -3.345 27.371 1.00 45.94 80 LYS A O 1
ATOM 619 N N . VAL A 1 81 ? -8.153 -4.349 25.507 1.00 39.75 81 VAL A N 1
ATOM 620 C CA . VAL A 1 81 ? -9.516 -4.641 26.000 1.00 39.75 81 VAL A CA 1
ATOM 621 C C . VAL A 1 81 ? -9.717 -6.148 26.235 1.00 39.75 81 VAL A C 1
ATOM 623 O O . VAL A 1 81 ? -10.745 -6.710 25.860 1.00 39.75 81 VAL A O 1
ATOM 626 N N . SER A 1 82 ? -8.728 -6.819 26.836 1.00 35.31 82 SER A N 1
ATOM 627 C CA . SER A 1 82 ? -8.847 -8.208 27.323 1.00 35.31 82 SER A CA 1
ATOM 628 C C . SER A 1 82 ? -8.664 -8.288 28.833 1.00 35.31 82 SER A C 1
ATOM 630 O O . SER A 1 82 ? -7.681 -7.697 29.330 1.00 35.31 82 SER A O 1
#

Foldseek 3Di:
DVVVVVVVLVVVVPDPPLVVQLVVLQVVLVVCLVPPLVSSLVSLVVSLVSCVVVVVVVVSVVSVVVNVVSCVPPVVVVVVPD

pLDDT: mean 74.89, std 15.79, range [35.31, 93.19]

Radius of gyration: 13.51 Å; chains: 1; bounding box: 31×16×45 Å

Sequence (82 aa):
AGSAFSEAANLRLKMDNRHDAAACLIDAGNCYKKSDAHEAIKCIIKAIEYYTDMGRFTVAAKHHMTIAEIYETELADVEKVS

Secondary structure (DSSP, 8-state):
-HHHHHHHHHHHTTSS-HHHHHHHHHHHHHHHTTT-HHHHHHHHHHHHHHHHHTT-HHHHHHHHHHHHHHIIIIIHHHHTT-

Organism: Araneus ventricosus (NCBI:txid182803)